Protein AF-A0A8H4PTL9-F1 (afdb_monomer_lite)

Foldseek 3Di:
DPPPDQDFPDKDWPDDPDDDDDPQPIKIWTDSPPDIDIGGDDDDPDDPVVPPDPCPPPVVVVVVVVVVVVVVVVVVVVVVVVVVVVVVVVPPDDD

Sequence (95 aa):
MPATGDLARKVLSTRPREGQERANDDNILFWTGEKLGMVSFTTPLFKAKDFEVADSEAATEDGERKRVYKDGMR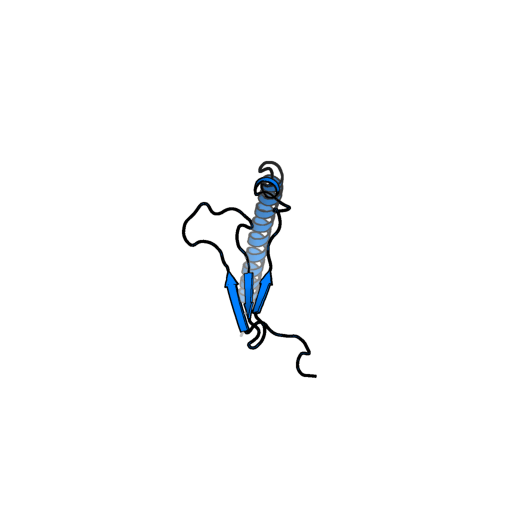KALAWQADEVRFMGTSGMGMA

pLDDT: mean 71.95, std 13.68, range [36.41, 93.44]

Organism: NCBI:txid72228

Structure (mmCIF, N/CA/C/O backbone):
data_AF-A0A8H4PTL9-F1
#
_entry.id   AF-A0A8H4PTL9-F1
#
loop_
_atom_site.group_PDB
_atom_site.id
_atom_site.type_symbol
_atom_site.label_atom_id
_atom_site.label_alt_id
_atom_site.label_comp_id
_atom_site.label_asym_id
_atom_site.label_entity_id
_atom_site.label_seq_id
_atom_site.pdbx_PDB_ins_code
_atom_site.Cartn_x
_atom_site.Cartn_y
_atom_site.Cartn_z
_atom_site.occupancy
_atom_site.B_iso_or_equiv
_atom_site.auth_seq_id
_atom_site.auth_comp_id
_atom_site.auth_asym_id
_atom_site.auth_atom_id
_atom_site.pdbx_PDB_model_num
ATOM 1 N N . MET A 1 1 ? -1.047 -29.199 8.640 1.00 43.34 1 MET A N 1
ATOM 2 C CA . MET A 1 1 ? -1.169 -28.109 9.628 1.00 43.34 1 MET A CA 1
ATOM 3 C C . MET A 1 1 ? -2.021 -27.019 8.995 1.00 43.34 1 MET A C 1
ATOM 5 O O . MET A 1 1 ? -1.532 -26.402 8.054 1.00 43.34 1 MET A O 1
ATOM 9 N N . PRO A 1 2 ? -3.297 -26.841 9.379 1.00 52.72 2 PRO A N 1
ATOM 10 C CA . PRO A 1 2 ? -4.024 -25.641 8.976 1.00 52.72 2 PRO A CA 1
ATOM 11 C C . PRO A 1 2 ? -3.302 -24.440 9.598 1.00 52.72 2 PRO A C 1
ATOM 13 O O . PRO A 1 2 ? -2.783 -24.556 10.705 1.00 52.72 2 PRO A O 1
ATOM 16 N N . ALA A 1 3 ? -3.180 -23.346 8.850 1.00 53.34 3 ALA A N 1
ATOM 17 C CA . ALA A 1 3 ? -2.419 -22.163 9.237 1.00 53.34 3 ALA A CA 1
ATOM 18 C C . ALA A 1 3 ? -2.716 -21.749 10.693 1.00 53.34 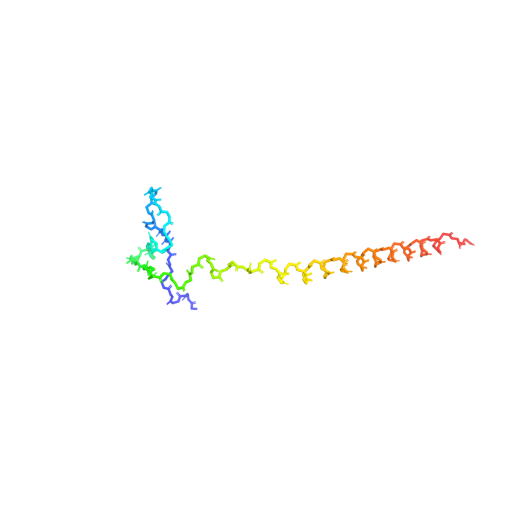3 ALA A C 1
ATOM 20 O O . ALA A 1 3 ? -3.821 -21.315 10.999 1.00 53.34 3 ALA A O 1
ATOM 21 N N . THR A 1 4 ? -1.734 -21.886 11.589 1.00 62.19 4 THR A N 1
ATOM 22 C CA . THR A 1 4 ? -1.825 -21.562 13.029 1.00 62.19 4 THR A CA 1
ATOM 23 C C . THR A 1 4 ? -1.850 -20.044 13.289 1.00 62.19 4 THR A C 1
ATOM 25 O O . THR A 1 4 ? -1.347 -19.567 14.300 1.00 62.19 4 THR A O 1
ATOM 28 N N . GLY A 1 5 ? -2.373 -19.255 12.350 1.00 67.94 5 GLY A N 1
ATOM 29 C CA . GLY A 1 5 ? -2.440 -17.801 12.436 1.00 67.94 5 GLY A CA 1
ATOM 30 C C . GLY A 1 5 ? -3.880 -17.322 12.323 1.00 67.94 5 GLY A C 1
ATOM 31 O O . GLY A 1 5 ? -4.605 -17.747 11.424 1.00 67.94 5 GLY A O 1
ATOM 32 N N . ASP A 1 6 ? -4.280 -16.419 13.217 1.00 78.06 6 ASP A N 1
ATOM 33 C CA . ASP A 1 6 ? -5.545 -15.694 13.111 1.00 78.06 6 ASP A CA 1
ATOM 34 C C . ASP A 1 6 ? -5.553 -14.879 11.803 1.00 78.06 6 ASP A C 1
ATOM 36 O O . ASP A 1 6 ? -4.811 -13.906 11.659 1.00 78.06 6 ASP A O 1
ATOM 40 N N . LEU A 1 7 ? -6.379 -15.277 10.829 1.00 85.56 7 LEU A N 1
ATOM 41 C CA . LEU A 1 7 ? -6.517 -14.574 9.551 1.00 85.56 7 LEU A CA 1
ATOM 42 C C . LEU A 1 7 ? -7.589 -13.486 9.659 1.00 85.56 7 LEU A C 1
ATOM 44 O O . LEU A 1 7 ? -8.733 -13.753 10.032 1.00 85.56 7 LEU A O 1
ATOM 48 N N . ALA A 1 8 ? -7.249 -12.257 9.272 1.00 89.00 8 ALA A N 1
ATOM 49 C CA . ALA A 1 8 ? -8.234 -11.189 9.165 1.00 89.00 8 ALA A CA 1
ATOM 50 C C . ALA A 1 8 ? -9.241 -11.500 8.040 1.00 89.00 8 ALA A C 1
ATOM 52 O O . ALA A 1 8 ? -8.877 -11.624 6.873 1.00 89.00 8 ALA A O 1
ATOM 53 N N . ARG A 1 9 ? -10.526 -11.595 8.391 1.00 90.00 9 ARG A N 1
ATOM 54 C CA . ARG A 1 9 ? -11.649 -11.749 7.452 1.00 90.00 9 ARG A CA 1
ATOM 55 C C . ARG A 1 9 ? -12.095 -10.412 6.871 1.00 90.00 9 ARG A C 1
ATOM 57 O O . ARG A 1 9 ? -12.631 -10.377 5.767 1.00 90.00 9 ARG A O 1
ATOM 64 N N . LYS A 1 10 ? -11.929 -9.323 7.629 1.00 91.44 10 LYS A N 1
ATOM 65 C CA . LYS A 1 10 ? -12.238 -7.956 7.191 1.00 91.44 10 LYS A CA 1
ATOM 66 C C . LYS A 1 10 ? -11.166 -6.990 7.664 1.00 91.44 10 LYS A C 1
ATOM 68 O O . LYS A 1 10 ? -10.701 -7.101 8.796 1.00 91.44 10 LYS A O 1
ATOM 73 N N . VAL A 1 11 ? -1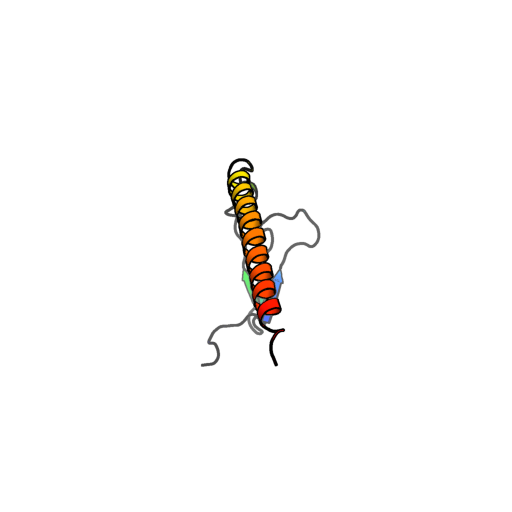0.838 -6.040 6.796 1.00 92.19 11 VAL A N 1
ATOM 74 C CA . VAL A 1 11 ? -9.905 -4.942 7.050 1.00 92.19 11 VAL A CA 1
ATOM 75 C C . VAL A 1 11 ? -10.597 -3.647 6.630 1.00 92.19 11 VAL A C 1
ATOM 77 O O . VAL A 1 11 ? -11.160 -3.580 5.538 1.00 92.19 11 VAL A O 1
ATOM 80 N N . LEU A 1 12 ? -10.614 -2.650 7.511 1.00 90.50 12 LEU A N 1
ATOM 81 C CA . LEU A 1 12 ? -11.295 -1.369 7.324 1.00 90.50 12 LEU A CA 1
ATOM 82 C C . LEU A 1 12 ? -10.368 -0.230 7.739 1.00 90.50 12 LEU A C 1
ATOM 84 O O . LEU A 1 12 ? -9.794 -0.267 8.823 1.00 90.50 12 LEU A O 1
ATOM 88 N N . SER A 1 13 ? -10.258 0.794 6.895 1.00 88.81 13 SER A N 1
ATOM 89 C CA . SER A 1 13 ? -9.597 2.048 7.265 1.00 88.81 13 SER A CA 1
ATOM 90 C C . SER A 1 13 ? -10.572 2.927 8.050 1.00 88.81 13 SER A C 1
ATOM 92 O O . SER A 1 13 ? -11.752 3.025 7.701 1.00 88.81 13 SER A O 1
ATOM 94 N N . THR A 1 14 ? -10.084 3.575 9.106 1.00 87.94 14 THR A N 1
ATOM 95 C CA . THR A 1 14 ? -10.831 4.590 9.864 1.00 87.94 14 THR A CA 1
ATOM 96 C C . THR A 1 14 ? -10.663 5.988 9.279 1.00 87.94 14 THR A C 1
ATOM 98 O O . THR A 1 14 ? -10.992 6.966 9.950 1.00 87.94 14 THR A O 1
ATOM 101 N N . ARG A 1 15 ? -10.109 6.101 8.066 1.00 84.00 15 ARG A N 1
ATOM 102 C CA . ARG A 1 15 ? -9.861 7.385 7.422 1.00 84.00 15 ARG A CA 1
ATOM 103 C C . ARG A 1 15 ? -11.166 8.186 7.311 1.00 84.00 15 ARG A C 1
ATOM 105 O O . ARG A 1 15 ? -12.154 7.661 6.784 1.00 84.00 15 ARG A O 1
ATOM 112 N N . PRO A 1 16 ? -11.194 9.448 7.773 1.00 78.56 16 PRO A N 1
ATOM 113 C CA . PRO A 1 16 ? -12.366 10.293 7.615 1.00 78.56 16 PRO A CA 1
ATOM 114 C C . PRO A 1 16 ? -12.649 10.526 6.127 1.00 78.56 16 PRO A C 1
ATOM 116 O O . PRO A 1 16 ? -11.745 10.756 5.323 1.00 78.56 16 PRO A O 1
ATOM 119 N N . ARG A 1 17 ? -13.930 10.450 5.754 1.00 74.56 17 ARG A N 1
ATOM 120 C CA . ARG A 1 17 ? -14.398 10.634 4.369 1.00 74.56 17 ARG A CA 1
ATOM 121 C C . ARG A 1 17 ? -14.270 12.078 3.874 1.00 74.56 17 ARG A C 1
ATOM 123 O O . ARG A 1 17 ? -14.335 12.308 2.673 1.00 74.56 17 ARG A O 1
ATOM 130 N N . GLU A 1 18 ? -14.110 13.023 4.794 1.00 74.56 18 GLU A N 1
ATOM 131 C CA . GLU A 1 18 ? -14.098 14.458 4.542 1.00 74.56 18 GLU A CA 1
ATOM 132 C C . GLU A 1 18 ? -13.035 15.102 5.447 1.00 74.56 18 GLU A C 1
ATOM 134 O O . GLU A 1 18 ? -13.023 14.865 6.655 1.00 74.56 18 GLU A O 1
ATOM 139 N N . GLY A 1 19 ? -12.095 15.848 4.860 1.00 67.00 19 GLY A N 1
ATOM 140 C CA . GLY A 1 19 ? -10.949 16.431 5.567 1.00 67.00 19 GLY A CA 1
ATOM 141 C C . GLY A 1 19 ? -9.672 16.455 4.722 1.00 67.00 19 GLY A C 1
ATOM 142 O O . GLY A 1 19 ? -9.600 15.826 3.667 1.00 67.00 19 GLY A O 1
ATOM 143 N N . GLN A 1 20 ? -8.658 17.203 5.174 1.00 65.12 20 GLN A N 1
ATOM 144 C CA . GLN A 1 20 ? -7.336 17.178 4.543 1.00 65.12 20 GLN A CA 1
ATOM 145 C C . GLN A 1 20 ? -6.720 15.784 4.687 1.00 65.12 20 GLN A C 1
ATOM 147 O O . GLN A 1 20 ? -6.561 15.284 5.796 1.00 65.12 20 GLN A O 1
ATOM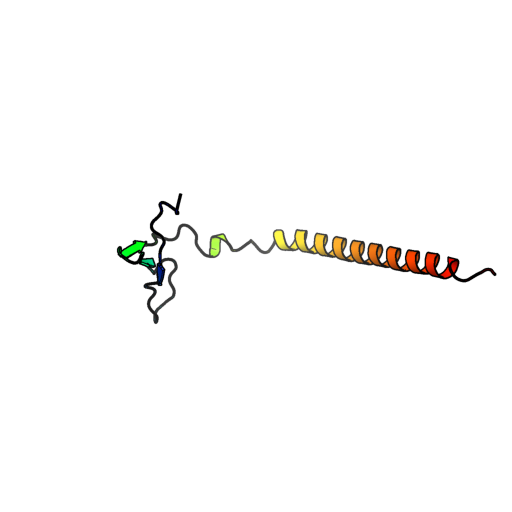 152 N N . GLU A 1 21 ? -6.332 15.190 3.562 1.00 67.38 21 GLU A N 1
ATOM 153 C CA . GLU A 1 21 ? -5.569 13.947 3.514 1.00 67.38 21 GLU A CA 1
ATOM 154 C C . GLU A 1 21 ? -4.178 14.179 4.117 1.00 67.38 21 GLU A C 1
ATOM 156 O O . GLU A 1 21 ? -3.256 14.661 3.457 1.00 67.38 21 GLU A O 1
ATOM 161 N N . ARG A 1 22 ? -4.041 13.888 5.412 1.00 68.31 22 ARG A N 1
ATOM 162 C CA . ARG A 1 22 ? -2.750 13.823 6.094 1.00 68.31 22 ARG A CA 1
ATOM 163 C C . ARG A 1 22 ? -2.225 12.395 6.033 1.00 68.31 22 ARG A C 1
ATOM 165 O O . ARG A 1 22 ? -2.962 11.436 6.245 1.00 68.31 22 ARG A O 1
ATOM 172 N N . ALA A 1 23 ? -0.934 12.263 5.737 1.00 67.81 23 ALA A N 1
ATOM 173 C CA . ALA A 1 23 ? -0.255 10.977 5.806 1.00 67.81 23 ALA A CA 1
ATOM 174 C C . ALA A 1 23 ? -0.360 10.416 7.233 1.00 67.81 23 ALA A C 1
ATOM 176 O O . ALA A 1 23 ? -0.101 11.147 8.191 1.00 67.81 23 ALA A O 1
ATOM 177 N N . ASN A 1 24 ? -0.706 9.131 7.347 1.00 70.19 24 ASN A N 1
ATOM 178 C CA . ASN A 1 24 ? -0.876 8.408 8.612 1.00 70.19 24 ASN A CA 1
ATOM 179 C C . ASN A 1 24 ? -2.001 8.940 9.523 1.00 70.19 24 ASN A C 1
ATOM 181 O O . ASN A 1 24 ? -1.938 8.758 10.735 1.00 70.19 24 ASN A O 1
ATOM 185 N N . ASP A 1 25 ? -3.032 9.580 8.959 1.00 75.75 25 ASP A N 1
ATOM 186 C CA . ASP A 1 25 ? -4.221 10.045 9.698 1.00 75.75 25 ASP A CA 1
ATOM 187 C C . ASP A 1 25 ? -5.387 9.038 9.633 1.00 75.75 25 ASP A C 1
ATOM 189 O O . ASP A 1 25 ? -6.570 9.386 9.605 1.00 75.75 25 ASP A O 1
ATOM 193 N N . ASP A 1 26 ? -5.051 7.752 9.546 1.00 82.75 26 ASP A N 1
ATOM 194 C CA . ASP A 1 26 ? -5.996 6.651 9.611 1.00 82.75 26 ASP A CA 1
ATOM 195 C C . ASP A 1 26 ? -5.479 5.510 10.493 1.00 82.75 26 ASP A C 1
ATOM 197 O O . ASP A 1 26 ? -4.287 5.333 10.714 1.00 82.75 26 ASP A O 1
ATOM 201 N N . ASN A 1 27 ? -6.402 4.742 11.060 1.00 87.25 27 ASN A N 1
ATOM 202 C CA . ASN A 1 27 ? -6.111 3.480 11.722 1.00 87.25 27 ASN A CA 1
ATOM 203 C C . ASN A 1 27 ? -6.687 2.357 10.866 1.00 87.25 27 ASN A C 1
ATOM 205 O O . ASN A 1 27 ? -7.675 2.543 10.150 1.00 87.25 27 ASN A O 1
ATOM 209 N N . ILE A 1 28 ? -6.108 1.168 10.973 1.00 91.31 28 ILE A N 1
ATOM 210 C CA . ILE A 1 28 ? -6.645 -0.024 10.327 1.00 91.31 28 ILE A CA 1
ATOM 211 C C . ILE A 1 28 ? -7.308 -0.897 11.380 1.00 91.31 28 ILE A C 1
ATOM 213 O O . ILE A 1 28 ? -6.650 -1.424 12.276 1.00 91.31 28 ILE A O 1
ATOM 217 N N . LEU A 1 29 ? -8.616 -1.087 11.242 1.00 91.94 29 LEU A N 1
ATOM 218 C CA . LEU A 1 29 ? -9.378 -2.081 11.983 1.00 91.94 29 LEU A CA 1
ATOM 219 C C . LEU A 1 29 ? -9.330 -3.411 11.239 1.00 91.94 29 LEU A C 1
ATOM 221 O O . LEU A 1 29 ? -9.581 -3.466 10.034 1.00 91.94 29 LEU A O 1
ATOM 225 N N . PHE A 1 30 ? -9.064 -4.496 11.957 1.00 93.44 30 PHE A N 1
ATOM 226 C CA . PHE A 1 30 ? -9.096 -5.843 11.401 1.00 93.44 30 PHE A CA 1
ATOM 227 C C . PHE A 1 30 ? -9.910 -6.781 12.286 1.00 93.44 30 PHE A C 1
ATOM 229 O O . PHE A 1 30 ? -9.865 -6.717 13.514 1.00 93.44 30 PHE A O 1
ATOM 236 N N . TRP A 1 31 ? -10.672 -7.665 11.648 1.00 93.25 31 TRP A N 1
ATOM 237 C CA . TRP A 1 31 ? -11.557 -8.609 12.323 1.00 93.25 31 TRP A CA 1
ATOM 238 C C . TRP A 1 31 ? -11.316 -10.025 11.824 1.00 93.25 31 TRP A C 1
ATOM 240 O O . TRP A 1 31 ? -11.374 -10.274 10.619 1.00 93.25 31 TRP A O 1
ATOM 250 N N . THR A 1 32 ? -11.080 -10.960 12.741 1.00 91.44 32 THR A N 1
ATOM 251 C CA . THR A 1 32 ? -10.750 -12.363 12.423 1.00 91.44 32 THR A CA 1
ATOM 252 C C . THR A 1 32 ? -11.978 -13.273 12.361 1.00 91.44 32 THR A C 1
ATOM 254 O O . THR A 1 32 ? -11.881 -14.433 11.979 1.00 91.44 32 THR A O 1
ATOM 257 N N . GLY A 1 33 ? -13.160 -12.759 12.709 1.00 88.31 33 GLY A N 1
ATOM 258 C CA . GLY A 1 33 ? -14.350 -13.571 12.983 1.00 88.31 33 GLY A CA 1
ATOM 259 C C . GLY A 1 33 ? -14.711 -13.563 14.466 1.00 88.31 33 GLY A C 1
ATOM 260 O O . GLY A 1 33 ? -15.886 -13.481 14.807 1.00 88.31 33 GLY A O 1
ATOM 261 N N . GLU A 1 34 ? -13.696 -13.547 15.329 1.00 89.69 34 GLU A N 1
ATOM 262 C CA . GLU A 1 34 ? -13.850 -13.615 16.788 1.00 89.69 34 GLU A CA 1
ATOM 263 C C . GLU A 1 34 ? -13.232 -12.402 17.482 1.00 89.69 34 GLU A C 1
ATOM 265 O O . GLU A 1 34 ? -13.814 -11.844 18.409 1.00 89.69 34 GLU A O 1
ATOM 270 N N . LYS A 1 35 ? -12.063 -11.959 17.008 1.00 90.06 35 LYS A N 1
ATOM 271 C CA . LYS A 1 35 ? -11.296 -10.868 17.610 1.00 90.06 35 LYS A CA 1
ATOM 272 C C . LYS A 1 35 ? -11.360 -9.633 16.726 1.00 90.06 35 LYS A C 1
ATOM 274 O O . LYS A 1 35 ? -11.294 -9.736 15.498 1.00 90.06 35 LYS A O 1
ATOM 279 N N . LEU A 1 36 ? -11.473 -8.475 17.366 1.00 92.00 36 LEU A N 1
ATOM 280 C CA . LEU A 1 36 ? -11.340 -7.167 16.739 1.00 92.00 36 LEU A CA 1
ATOM 281 C C . LEU A 1 36 ? -10.029 -6.540 17.214 1.00 92.00 36 LEU A C 1
ATOM 283 O O . LEU A 1 36 ? -9.787 -6.458 18.417 1.00 92.00 36 LEU A O 1
ATOM 287 N N . GLY A 1 37 ? -9.196 -6.119 16.271 1.00 90.19 37 GLY A N 1
ATOM 288 C CA . GLY A 1 37 ? -7.936 -5.440 16.540 1.00 90.19 37 GLY A CA 1
ATOM 289 C C . GLY A 1 37 ? -7.812 -4.148 15.744 1.00 90.19 37 GLY A C 1
ATOM 290 O O . GLY A 1 37 ? -8.550 -3.913 14.784 1.00 90.19 37 GLY A O 1
ATOM 291 N N . MET A 1 38 ? -6.874 -3.305 16.165 1.00 92.12 38 MET A N 1
ATOM 292 C CA . MET A 1 38 ? -6.586 -2.021 15.540 1.00 92.12 38 MET A CA 1
ATOM 293 C C . MET A 1 38 ? -5.076 -1.830 15.422 1.00 92.12 38 MET A C 1
ATOM 295 O O . MET A 1 38 ? -4.343 -2.105 16.371 1.00 92.12 38 MET A O 1
ATOM 299 N N . VAL A 1 39 ? -4.626 -1.352 14.266 1.00 89.06 39 VAL A N 1
ATOM 300 C CA . VAL A 1 39 ? -3.258 -0.883 14.038 1.00 89.06 39 VAL A CA 1
ATOM 301 C C . VAL A 1 39 ? -3.304 0.621 13.818 1.00 89.06 39 VAL A C 1
ATOM 303 O O . VAL A 1 39 ? -4.085 1.099 12.995 1.00 89.06 39 VAL A O 1
ATOM 306 N N . SER A 1 40 ? -2.462 1.348 14.544 1.00 86.19 40 SER A N 1
ATOM 307 C CA . SER A 1 40 ? -2.290 2.792 14.401 1.00 86.19 40 SER A CA 1
ATOM 308 C C . SER A 1 40 ? -0.967 3.094 13.717 1.00 86.19 40 SER A C 1
ATOM 310 O O . SER A 1 40 ? 0.053 2.477 14.036 1.00 86.19 40 SER A O 1
ATOM 312 N N . PHE A 1 41 ? -0.973 4.054 12.799 1.00 81.88 41 PHE A N 1
ATOM 313 C CA . PHE A 1 41 ? 0.254 4.561 12.202 1.00 81.88 41 PHE A CA 1
ATOM 314 C C . PHE A 1 41 ? 0.841 5.670 13.080 1.00 81.88 41 PHE A C 1
ATOM 316 O O . PHE A 1 41 ? 0.127 6.506 13.628 1.00 81.88 41 PHE A O 1
ATOM 323 N N . THR A 1 42 ? 2.159 5.654 13.255 1.00 78.19 42 THR A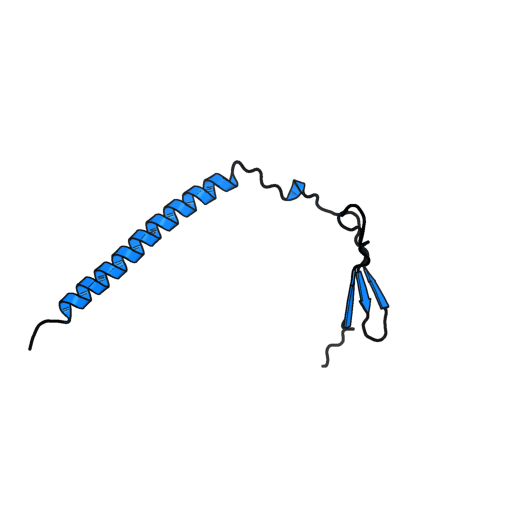 N 1
ATOM 324 C CA . THR A 1 42 ? 2.891 6.720 13.946 1.00 78.19 42 THR A CA 1
ATOM 325 C C . THR A 1 42 ? 3.240 7.842 12.968 1.00 78.19 42 THR A C 1
ATOM 327 O O . THR A 1 42 ? 2.917 7.781 11.780 1.00 78.19 42 THR A O 1
ATOM 330 N N . THR A 1 43 ? 3.916 8.884 13.455 1.00 76.44 43 THR A N 1
ATOM 331 C CA . THR A 1 43 ? 4.428 9.975 12.619 1.00 76.44 43 THR A CA 1
ATOM 332 C C . THR A 1 43 ? 5.166 9.426 11.389 1.00 76.44 43 THR A C 1
ATOM 334 O O . THR A 1 43 ? 6.030 8.558 11.548 1.00 76.44 43 THR A O 1
ATOM 337 N N . PRO A 1 44 ? 4.853 9.905 10.171 1.00 73.44 44 PRO A N 1
ATOM 338 C CA . PRO A 1 44 ? 5.484 9.407 8.956 1.00 73.44 44 PRO A CA 1
ATOM 339 C C . PRO A 1 44 ? 7.004 9.599 9.008 1.00 73.44 44 PRO A C 1
ATOM 341 O O . PRO A 1 44 ? 7.491 10.696 9.281 1.00 73.44 44 PRO A O 1
ATOM 344 N N . LEU A 1 45 ? 7.741 8.515 8.743 1.00 71.69 45 LEU A N 1
ATOM 345 C CA . LEU A 1 45 ? 9.210 8.497 8.698 1.00 71.69 45 LEU A CA 1
ATOM 346 C C . LEU A 1 45 ? 9.773 9.232 7.474 1.00 71.69 45 LEU A C 1
ATOM 348 O O . LEU A 1 45 ? 10.910 9.689 7.519 1.00 71.69 45 LEU A O 1
ATOM 352 N N . PHE A 1 46 ? 8.975 9.361 6.412 1.00 76.06 46 PHE A N 1
ATOM 353 C CA . PHE A 1 46 ? 9.359 9.992 5.152 1.00 76.06 46 PHE A CA 1
ATOM 354 C C . PHE A 1 46 ? 8.337 11.055 4.750 1.00 76.06 46 PHE A C 1
ATOM 356 O O . PHE A 1 46 ? 7.136 10.921 5.004 1.00 76.06 46 PHE A O 1
ATOM 363 N N . LYS A 1 47 ? 8.812 12.116 4.106 1.00 77.31 47 LYS A N 1
ATOM 364 C CA . LYS A 1 47 ? 8.013 13.185 3.503 1.00 77.31 47 LYS A CA 1
ATOM 365 C C . LYS A 1 47 ? 8.046 13.032 1.985 1.00 77.31 47 LYS A C 1
ATOM 367 O O . LYS A 1 47 ? 8.981 12.468 1.437 1.00 77.31 47 LYS A O 1
ATOM 372 N N . ALA A 1 48 ? 7.058 13.596 1.288 1.00 76.06 48 ALA A N 1
ATOM 373 C CA . ALA A 1 48 ? 6.995 13.552 -0.180 1.00 76.06 48 ALA A CA 1
ATOM 374 C C . ALA A 1 48 ? 8.306 14.011 -0.855 1.00 76.06 48 ALA A C 1
ATOM 376 O O . ALA A 1 48 ? 8.744 13.410 -1.828 1.00 76.06 48 ALA A O 1
ATOM 377 N N . LYS A 1 49 ? 8.977 15.002 -0.256 1.00 76.19 49 LYS A N 1
ATOM 378 C CA . LYS A 1 49 ? 10.270 15.537 -0.702 1.00 76.19 49 LYS A CA 1
ATOM 379 C C . LYS A 1 49 ? 11.416 14.522 -0.692 1.00 76.19 49 LYS A C 1
ATOM 381 O O . LYS A 1 49 ? 12.363 14.697 -1.441 1.00 76.19 49 LYS A O 1
ATOM 386 N N . ASP A 1 50 ? 11.334 13.470 0.122 1.00 79.50 50 ASP A N 1
ATOM 387 C CA . ASP A 1 50 ? 12.368 12.428 0.184 1.00 79.50 50 ASP A CA 1
ATOM 388 C C . ASP A 1 50 ? 12.347 11.524 -1.064 1.00 79.50 50 ASP A C 1
ATOM 390 O O . ASP A 1 50 ? 13.301 10.792 -1.316 1.00 79.50 50 ASP A O 1
ATOM 394 N N . PHE A 1 51 ? 11.265 11.580 -1.852 1.00 77.25 51 PHE A N 1
ATOM 395 C CA . PHE A 1 51 ? 11.086 10.828 -3.098 1.00 77.25 51 PHE A CA 1
ATOM 396 C C . PHE A 1 51 ? 11.155 11.709 -4.351 1.00 77.25 51 PHE A C 1
ATOM 398 O O . PHE A 1 51 ? 11.075 11.192 -5.466 1.00 77.25 51 PHE A O 1
ATOM 405 N N . GLU A 1 52 ? 11.300 13.026 -4.192 1.00 79.12 52 GLU A N 1
ATOM 406 C CA . GLU A 1 52 ? 11.560 13.931 -5.308 1.00 79.12 52 GLU A CA 1
ATOM 407 C C . GLU A 1 52 ? 13.011 13.715 -5.759 1.00 79.12 52 GLU A C 1
ATOM 409 O O . GLU A 1 52 ? 13.963 14.206 -5.153 1.00 79.12 52 GLU A O 1
ATOM 414 N N . VAL A 1 53 ? 13.186 12.915 -6.814 1.00 64.62 53 VAL A N 1
ATOM 415 C CA . VAL A 1 53 ? 14.472 12.770 -7.500 1.00 64.62 53 VAL A CA 1
ATOM 416 C C . VAL A 1 53 ? 14.846 14.145 -8.042 1.00 64.62 53 VAL A C 1
ATOM 418 O O . VAL A 1 53 ? 14.065 14.747 -8.774 1.00 64.62 53 VAL A O 1
ATOM 421 N N . ALA A 1 54 ? 16.025 14.656 -7.686 1.00 62.38 54 ALA A N 1
ATOM 422 C CA . ALA A 1 54 ? 16.555 15.861 -8.307 1.00 62.38 54 ALA A CA 1
ATOM 423 C C . ALA A 1 54 ? 16.634 15.625 -9.827 1.00 62.38 54 ALA A C 1
ATOM 425 O O . ALA A 1 54 ? 17.460 14.843 -10.301 1.00 62.38 54 ALA A O 1
ATOM 426 N N . ASP A 1 55 ? 15.740 16.276 -10.573 1.00 56.66 55 ASP A N 1
ATOM 427 C CA . ASP A 1 55 ? 15.460 16.081 -12.006 1.00 56.66 55 ASP A CA 1
ATOM 428 C C . ASP A 1 55 ? 16.680 16.224 -12.943 1.00 56.66 55 ASP A C 1
ATOM 430 O O . ASP A 1 55 ? 16.575 15.996 -14.147 1.00 56.66 55 ASP A O 1
ATOM 434 N N . SER A 1 56 ? 17.853 16.611 -12.441 1.00 56.75 56 SER A N 1
ATOM 435 C CA . SER A 1 56 ? 18.989 16.993 -13.279 1.00 56.75 56 SER A CA 1
ATOM 436 C C . SER A 1 56 ? 19.923 15.848 -13.682 1.00 56.75 56 SER A C 1
ATOM 438 O O . SER A 1 56 ? 20.510 15.925 -14.758 1.00 56.75 56 SER A O 1
ATOM 440 N N . GLU A 1 57 ? 20.083 14.799 -12.868 1.00 52.06 57 GLU A N 1
ATOM 441 C CA . GLU A 1 57 ? 21.141 13.790 -13.101 1.00 52.06 57 GLU A CA 1
ATOM 442 C C . GLU A 1 57 ? 20.613 12.407 -13.515 1.00 52.06 57 GLU A C 1
ATOM 444 O O . GLU A 1 57 ? 21.236 11.728 -14.326 1.00 52.06 57 GLU A O 1
ATOM 449 N N . ALA A 1 58 ? 19.428 11.995 -13.050 1.00 50.50 58 ALA A N 1
ATOM 450 C CA . ALA A 1 58 ? 18.837 10.708 -13.441 1.00 50.50 58 ALA A CA 1
ATOM 451 C C . ALA A 1 58 ? 18.178 10.740 -14.837 1.00 50.50 58 ALA A C 1
ATOM 453 O O . ALA A 1 58 ? 18.105 9.719 -15.524 1.00 50.50 58 ALA A O 1
ATOM 454 N N . ALA A 1 59 ? 17.709 11.911 -15.281 1.00 53.84 59 ALA A N 1
ATOM 455 C CA . ALA A 1 59 ? 17.033 12.076 -16.569 1.00 53.84 59 ALA A CA 1
ATOM 456 C C . ALA A 1 59 ? 17.995 12.013 -17.773 1.00 53.84 59 ALA A C 1
ATOM 458 O O . ALA A 1 59 ? 17.598 11.610 -18.870 1.00 53.84 59 ALA A O 1
ATOM 459 N N . THR A 1 60 ? 19.261 12.393 -17.582 1.00 55.94 60 THR A N 1
ATOM 460 C CA . THR A 1 60 ? 20.280 12.418 -18.641 1.00 55.94 60 THR A CA 1
ATOM 461 C C . THR A 1 60 ? 20.819 11.021 -18.945 1.00 55.94 60 THR A C 1
ATOM 463 O O . THR A 1 60 ? 20.815 10.623 -20.112 1.00 55.94 60 THR A O 1
ATOM 466 N N . GLU A 1 61 ? 21.176 10.228 -17.927 1.00 58.00 61 GLU A N 1
ATOM 467 C CA . GLU A 1 61 ? 21.645 8.847 -18.138 1.00 58.00 61 GLU A CA 1
ATOM 468 C C . GLU A 1 61 ? 20.577 7.951 -18.785 1.00 58.00 61 GLU A C 1
ATOM 470 O O . GLU A 1 61 ? 20.878 7.155 -19.681 1.00 58.00 61 GLU A O 1
ATOM 475 N N . ASP A 1 62 ? 19.317 8.076 -18.362 1.00 62.00 62 ASP A N 1
ATOM 476 C CA . ASP A 1 62 ? 18.231 7.236 -18.874 1.00 62.00 62 ASP A CA 1
ATOM 477 C C . ASP A 1 62 ? 17.836 7.621 -20.314 1.00 62.00 62 ASP A C 1
ATOM 479 O O . ASP A 1 62 ? 17.479 6.768 -21.135 1.00 62.00 62 ASP A O 1
ATOM 483 N N . GLY A 1 63 ? 17.977 8.902 -20.672 1.00 65.69 63 GLY A N 1
ATOM 484 C CA . GLY A 1 63 ? 17.740 9.401 -22.027 1.00 65.69 63 GLY A CA 1
ATOM 485 C C . GLY A 1 63 ? 18.735 8.856 -23.054 1.00 65.69 63 GLY A C 1
ATOM 486 O O . GLY A 1 63 ? 18.329 8.415 -24.136 1.00 65.69 63 GLY A O 1
ATOM 487 N N . GLU A 1 64 ? 20.028 8.846 -22.728 1.00 68.56 64 GLU A N 1
ATOM 488 C CA . GLU A 1 64 ? 21.069 8.323 -23.622 1.00 68.56 64 GLU A CA 1
ATOM 489 C C . GLU A 1 64 ? 20.978 6.803 -23.772 1.00 68.56 64 GLU A C 1
ATOM 491 O O . GLU A 1 64 ? 20.991 6.290 -24.897 1.00 68.56 64 GLU A O 1
ATOM 496 N N . ARG A 1 65 ? 20.769 6.077 -22.665 1.00 70.38 65 ARG A N 1
ATOM 497 C CA . ARG A 1 65 ? 20.583 4.616 -22.689 1.00 70.38 65 ARG A CA 1
ATOM 498 C C . ARG A 1 65 ? 19.375 4.209 -23.531 1.00 70.38 65 ARG A C 1
ATOM 500 O O . ARG A 1 65 ? 19.478 3.283 -24.338 1.00 70.38 65 ARG A O 1
ATOM 507 N N . LYS A 1 66 ? 18.255 4.935 -23.430 1.00 69.62 66 LYS A N 1
ATOM 508 C CA . LYS A 1 66 ? 17.063 4.698 -24.266 1.00 69.62 66 LYS A CA 1
ATOM 509 C C . LYS A 1 66 ? 17.324 4.923 -25.753 1.00 69.62 66 LYS A C 1
ATOM 511 O O . LYS A 1 66 ? 16.816 4.156 -26.574 1.00 69.62 66 LYS A O 1
ATOM 516 N N . ARG A 1 67 ? 18.106 5.946 -26.119 1.00 75.25 67 ARG A N 1
ATOM 517 C CA . ARG A 1 67 ? 18.473 6.212 -27.523 1.00 75.25 67 ARG A CA 1
ATOM 518 C C . ARG A 1 67 ? 19.332 5.087 -28.093 1.00 75.25 67 ARG A C 1
ATOM 520 O O . ARG A 1 67 ? 18.968 4.517 -29.119 1.00 75.25 67 ARG A O 1
ATOM 527 N N . VAL A 1 68 ? 20.396 4.712 -27.382 1.00 80.38 68 VAL A N 1
ATOM 528 C CA . VAL A 1 68 ? 21.306 3.633 -27.802 1.00 80.38 68 VAL A CA 1
ATOM 529 C C . VAL A 1 68 ? 20.564 2.301 -27.920 1.00 80.38 68 VAL A C 1
ATOM 531 O O . VAL A 1 68 ? 20.715 1.596 -28.918 1.00 80.38 68 VAL A O 1
ATOM 534 N N . TYR A 1 69 ? 19.700 1.980 -26.952 1.00 73.25 69 TYR A N 1
ATOM 535 C CA . TYR A 1 69 ? 18.884 0.767 -26.992 1.00 73.25 69 TYR A CA 1
ATOM 536 C C . TYR A 1 69 ? 17.929 0.747 -28.196 1.00 73.25 69 TYR A C 1
ATOM 538 O O . TYR A 1 69 ? 17.848 -0.254 -28.909 1.00 73.25 69 TYR A O 1
ATOM 546 N N . LYS A 1 70 ? 17.235 1.860 -28.471 1.00 75.31 70 LYS A N 1
ATOM 547 C CA . LYS A 1 70 ? 16.311 1.981 -29.610 1.00 75.31 70 LYS A CA 1
ATOM 548 C C . LYS A 1 70 ? 17.022 1.790 -30.950 1.00 75.31 70 LYS A C 1
ATOM 550 O O . LYS A 1 70 ? 16.501 1.083 -31.817 1.00 75.31 70 LYS A O 1
ATOM 555 N N . ASP A 1 71 ? 18.190 2.401 -31.119 1.00 81.00 71 ASP A N 1
ATOM 556 C CA . ASP A 1 71 ? 18.961 2.301 -32.360 1.00 81.00 71 ASP A CA 1
ATOM 557 C C . ASP A 1 71 ? 19.553 0.897 -32.543 1.00 81.00 71 ASP A C 1
ATOM 559 O O . ASP A 1 71 ? 19.470 0.330 -33.638 1.00 81.00 71 ASP A O 1
ATOM 563 N N . GLY A 1 72 ? 20.050 0.284 -31.462 1.00 79.25 72 GLY A N 1
ATOM 564 C CA . GLY A 1 72 ? 20.495 -1.111 -31.461 1.00 79.25 72 GLY A CA 1
ATOM 565 C C . GLY A 1 72 ? 19.372 -2.084 -31.833 1.00 79.25 72 GLY A C 1
ATOM 566 O O . GLY A 1 72 ? 19.549 -2.935 -32.705 1.00 79.25 72 GLY A O 1
ATOM 567 N N . MET A 1 73 ? 18.186 -1.907 -31.248 1.00 77.06 73 MET A N 1
ATOM 568 C CA . MET A 1 73 ? 17.017 -2.748 -31.517 1.00 77.06 73 MET A CA 1
ATOM 569 C C . MET A 1 73 ? 16.525 -2.606 -32.963 1.00 77.06 73 MET A C 1
ATOM 571 O O . MET A 1 73 ? 16.222 -3.608 -33.611 1.00 77.06 73 MET A O 1
ATOM 575 N N . ARG A 1 74 ? 16.505 -1.382 -33.514 1.00 72.44 74 ARG A N 1
ATOM 576 C CA . ARG A 1 74 ? 16.157 -1.153 -34.927 1.00 72.44 74 ARG A CA 1
ATOM 577 C C . ARG A 1 74 ? 17.124 -1.877 -35.867 1.00 72.44 74 ARG A C 1
ATOM 579 O O . ARG A 1 74 ? 16.683 -2.462 -36.852 1.00 72.44 74 ARG A O 1
ATOM 586 N N . LYS A 1 75 ? 18.424 -1.855 -35.561 1.00 75.62 75 LYS A N 1
ATOM 587 C CA . LYS A 1 75 ? 19.454 -2.526 -36.365 1.00 75.62 75 LYS A CA 1
ATOM 588 C C . LYS A 1 75 ? 19.343 -4.052 -36.290 1.00 75.62 75 LYS A C 1
ATOM 590 O O . LYS A 1 75 ? 19.419 -4.708 -37.323 1.00 75.62 75 LYS A O 1
ATOM 595 N N . ALA A 1 76 ? 19.106 -4.603 -35.100 1.00 71.94 76 ALA A N 1
ATOM 596 C CA . ALA A 1 76 ? 18.926 -6.043 -34.908 1.00 71.94 76 ALA A CA 1
ATOM 597 C C . ALA A 1 76 ? 17.699 -6.579 -35.666 1.00 71.94 76 ALA A C 1
ATOM 599 O O . ALA A 1 76 ? 17.792 -7.586 -36.365 1.00 71.94 76 ALA A O 1
ATOM 600 N N . LEU A 1 77 ? 16.571 -5.864 -35.595 1.00 69.50 77 LEU A N 1
ATOM 601 C CA . LEU A 1 77 ? 15.353 -6.235 -36.322 1.00 69.50 77 LEU A CA 1
ATOM 602 C C . LEU A 1 77 ? 15.523 -6.126 -37.844 1.00 69.50 77 LEU A C 1
ATOM 604 O O . LEU A 1 77 ? 14.996 -6.960 -38.577 1.00 69.50 77 LEU A O 1
ATOM 608 N N . ALA A 1 78 ? 16.278 -5.133 -38.327 1.00 69.06 78 ALA A N 1
ATOM 609 C CA . ALA A 1 78 ? 16.587 -5.007 -39.750 1.00 69.06 78 ALA A CA 1
ATOM 610 C C . ALA A 1 78 ? 17.424 -6.190 -40.262 1.00 69.06 78 ALA A C 1
ATOM 612 O O . ALA A 1 78 ? 17.138 -6.709 -41.336 1.00 69.06 78 ALA A O 1
ATOM 613 N N . TRP A 1 79 ? 18.406 -6.653 -39.483 1.00 65.12 79 TRP A N 1
ATOM 614 C CA . TRP A 1 79 ? 19.217 -7.820 -39.840 1.00 65.12 79 TRP A CA 1
ATOM 615 C C . TRP A 1 79 ? 18.420 -9.124 -39.867 1.00 65.12 79 TRP A C 1
ATOM 617 O O . TRP A 1 79 ? 18.557 -9.880 -40.823 1.00 65.12 79 TRP A O 1
ATOM 627 N N . GLN A 1 80 ? 17.533 -9.361 -38.896 1.00 59.53 80 GLN A N 1
ATOM 628 C CA . GLN A 1 80 ? 16.672 -10.553 -38.924 1.00 59.53 80 GLN A CA 1
ATOM 629 C C . GLN A 1 80 ? 15.720 -10.560 -40.129 1.00 59.53 80 GLN A C 1
ATOM 631 O O . GLN A 1 80 ? 15.491 -11.606 -40.732 1.00 59.53 80 GLN A O 1
ATOM 636 N N . ALA A 1 81 ? 15.170 -9.402 -40.505 1.00 60.16 81 ALA A N 1
ATOM 637 C CA . ALA A 1 81 ? 14.310 -9.301 -41.683 1.00 60.16 81 ALA A CA 1
ATOM 638 C C . ALA A 1 81 ? 15.080 -9.545 -42.995 1.00 60.16 81 ALA A C 1
ATOM 640 O O . ALA A 1 81 ? 14.529 -10.131 -43.928 1.00 60.16 81 ALA A O 1
ATOM 641 N N . ASP A 1 82 ? 16.342 -9.114 -43.063 1.00 61.12 82 ASP A N 1
ATOM 642 C CA . ASP A 1 82 ? 17.202 -9.300 -44.235 1.00 61.12 82 ASP A CA 1
ATOM 643 C C . ASP A 1 82 ? 17.661 -10.762 -44.385 1.00 61.12 82 ASP A C 1
ATOM 645 O O . ASP A 1 82 ? 17.621 -11.318 -45.481 1.00 61.12 82 ASP A O 1
ATOM 649 N N . GLU A 1 83 ? 17.973 -11.436 -43.274 1.00 59.00 83 GLU A N 1
ATOM 650 C CA . GLU A 1 83 ? 18.319 -12.864 -43.251 1.00 59.00 83 GLU A CA 1
ATOM 651 C C . GLU A 1 83 ? 17.145 -13.749 -43.706 1.00 59.00 83 GLU A C 1
ATOM 653 O O . GLU A 1 83 ? 17.317 -14.626 -44.554 1.00 59.00 83 GLU A O 1
ATOM 658 N N . VAL A 1 84 ? 15.919 -13.466 -43.246 1.00 60.50 84 VAL A N 1
ATOM 659 C CA . VAL A 1 84 ? 14.706 -14.166 -43.715 1.00 60.50 84 VAL A CA 1
ATOM 660 C C . VAL A 1 84 ? 14.469 -13.937 -45.209 1.00 60.50 84 VAL A C 1
ATOM 662 O O . VAL A 1 84 ? 14.044 -14.853 -45.915 1.00 60.50 84 VAL A O 1
ATOM 665 N N . ARG A 1 85 ? 14.768 -12.739 -45.723 1.00 60.31 85 ARG A N 1
ATOM 666 C CA . ARG A 1 85 ? 14.651 -12.433 -47.155 1.00 60.31 85 ARG A CA 1
ATOM 667 C C . ARG A 1 85 ? 15.684 -13.204 -47.975 1.00 60.31 85 ARG A C 1
ATOM 669 O O . ARG A 1 85 ? 15.323 -13.773 -48.999 1.00 60.31 85 ARG A O 1
ATOM 676 N N . PHE A 1 86 ? 16.922 -13.278 -47.493 1.00 57.94 86 PHE A N 1
ATOM 677 C CA . PHE A 1 86 ? 18.016 -14.024 -48.117 1.00 57.94 86 PHE A CA 1
ATOM 678 C C . PHE A 1 86 ? 17.771 -15.546 -48.123 1.00 57.94 86 PHE A C 1
ATOM 680 O O . PHE A 1 86 ? 18.011 -16.227 -49.127 1.00 57.94 86 PHE A O 1
ATOM 687 N N . MET A 1 87 ? 17.218 -16.089 -47.034 1.00 58.69 87 MET A N 1
ATOM 688 C CA . MET A 1 87 ? 16.810 -17.497 -46.949 1.00 58.69 87 MET A CA 1
ATOM 689 C C . MET A 1 87 ? 15.554 -17.786 -47.786 1.00 58.69 87 MET A C 1
ATOM 691 O O . MET A 1 87 ? 15.457 -18.844 -48.405 1.00 58.69 87 MET A O 1
ATOM 695 N N . GLY A 1 88 ? 14.622 -16.833 -47.872 1.00 56.91 88 GLY A N 1
ATOM 696 C CA . GLY A 1 88 ? 13.412 -16.934 -48.691 1.00 56.91 88 GLY A CA 1
ATOM 697 C C . GLY A 1 88 ? 13.684 -16.914 -50.198 1.00 56.91 88 GLY A C 1
ATOM 698 O O . GLY A 1 88 ? 12.999 -17.604 -50.948 1.00 56.91 88 GLY A O 1
ATOM 699 N N . THR A 1 89 ? 14.714 -16.194 -50.656 1.00 55.06 89 THR A N 1
ATOM 700 C CA . THR A 1 89 ? 15.129 -16.204 -52.073 1.00 55.06 89 THR A CA 1
ATOM 701 C C . THR A 1 89 ? 15.964 -17.426 -52.447 1.00 55.06 89 THR A C 1
ATOM 703 O O . THR A 1 89 ? 16.066 -17.745 -53.626 1.00 55.06 89 THR A O 1
ATOM 706 N N . SER A 1 90 ? 16.528 -18.132 -51.463 1.00 55.94 90 SER A N 1
ATOM 707 C CA . SER A 1 90 ? 17.276 -19.382 -51.676 1.00 55.94 90 SER A CA 1
ATOM 708 C C . SER A 1 90 ? 16.388 -20.637 -51.610 1.00 55.94 90 SER A C 1
ATOM 710 O O . SER A 1 90 ? 16.864 -21.735 -51.877 1.00 55.94 90 SER A O 1
ATOM 712 N N . GLY A 1 91 ? 15.097 -20.489 -51.276 1.00 53.81 91 GLY A N 1
ATOM 713 C CA . GLY A 1 91 ? 14.112 -21.580 -51.219 1.00 53.81 91 GLY A CA 1
ATOM 714 C C . GLY A 1 91 ? 13.228 -21.737 -52.464 1.00 53.81 91 GLY A C 1
ATOM 715 O O . GLY A 1 91 ? 12.414 -22.654 -52.512 1.00 53.81 91 GLY A O 1
ATOM 716 N N . MET A 1 92 ? 13.376 -20.873 -53.474 1.00 56.00 92 MET A N 1
ATOM 717 C CA . MET A 1 92 ? 12.584 -20.914 -54.710 1.00 56.00 92 MET A CA 1
ATOM 718 C C . MET A 1 92 ? 13.512 -20.987 -55.931 1.00 56.00 92 MET A C 1
ATOM 720 O O . MET A 1 92 ? 13.743 -20.000 -56.625 1.00 56.00 92 MET A O 1
ATOM 724 N N . GLY A 1 93 ? 14.072 -22.170 -56.189 1.00 52.59 93 GLY A N 1
ATOM 725 C CA . GLY A 1 93 ? 14.844 -22.421 -57.405 1.00 52.59 93 GLY A CA 1
ATOM 726 C C . GLY A 1 93 ? 15.652 -23.711 -57.370 1.00 52.59 93 GLY A C 1
ATOM 727 O O . GLY A 1 93 ? 16.818 -23.674 -57.001 1.00 52.59 93 GLY A O 1
ATOM 728 N N . MET A 1 94 ? 15.020 -24.826 -57.746 1.00 40.59 94 MET A N 1
ATOM 729 C CA . MET A 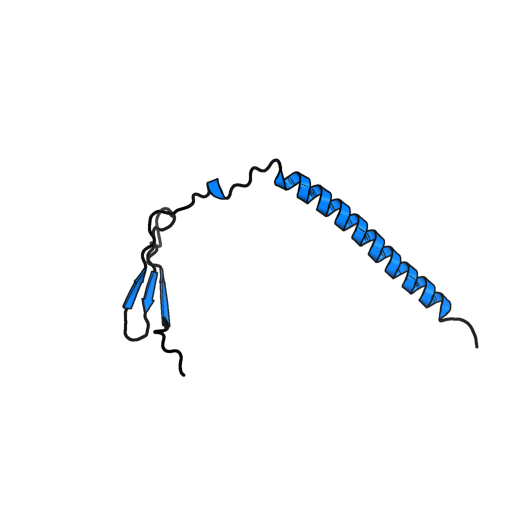1 94 ? 15.447 -25.767 -58.799 1.00 40.59 94 MET A CA 1
ATOM 730 C C . MET A 1 94 ? 14.650 -27.074 -58.641 1.00 40.59 94 MET A C 1
ATOM 732 O O . MET A 1 94 ? 14.777 -27.789 -57.646 1.00 40.59 94 MET A O 1
ATOM 736 N N . ALA A 1 95 ? 13.787 -27.311 -59.631 1.00 36.41 95 ALA A N 1
ATOM 737 C CA . ALA A 1 95 ? 13.459 -28.646 -60.114 1.00 36.41 95 ALA A CA 1
ATOM 738 C C . ALA A 1 95 ? 14.693 -29.274 -60.782 1.00 36.41 95 ALA A C 1
ATOM 740 O O . ALA A 1 95 ? 15.595 -28.496 -61.174 1.00 36.41 95 ALA A O 1
#

Secondary structure (DSSP, 8-state):
----S---SEEEE---SSS---TT--EEEEE-SS-EEEEE--S-S--GGGG---TTTHHHHHHHHHHHHHHHHHHHHHHHHHHHHHHHHTSS---

Radius of gyration: 29.39 Å; chains: 1; bounding box: 36×46×78 Å